Protein AF-A0A5E4QHH5-F1 (afdb_monomer)

Secondary structure (DSSP, 8-state):
--HHHHHHHHHHHHHHHHTTT--HHHHHHHHHHHHHHHTT-HHHHHHHHHHHHHHHHHHHHH---HHHHHHHHHHHHHHHHHHHHHHHHHHHHHHHHHHHHHHHHHTT---------------

Mean predicted aligned error: 12.67 Å

Structure (mmCIF, N/CA/C/O backbone):
data_AF-A0A5E4QHH5-F1
#
_entry.id   AF-A0A5E4QHH5-F1
#
loop_
_atom_site.group_PDB
_atom_site.id
_atom_site.type_symbol
_atom_site.label_atom_id
_atom_site.label_alt_id
_atom_site.label_comp_id
_atom_site.label_asym_id
_atom_site.label_entity_id
_atom_site.label_seq_id
_atom_site.pdbx_PDB_ins_code
_atom_site.Cartn_x
_atom_site.Cartn_y
_atom_site.Cartn_z
_atom_site.occupancy
_atom_site.B_iso_or_equiv
_atom_site.auth_seq_id
_atom_site.auth_comp_id
_atom_site.auth_asym_id
_atom_site.auth_atom_id
_atom_site.pdbx_PDB_model_num
ATOM 1 N N . MET A 1 1 ? 22.382 -4.673 10.393 1.00 43.88 1 MET A N 1
ATOM 2 C CA . MET A 1 1 ? 20.971 -4.981 10.087 1.00 43.88 1 MET A CA 1
ATOM 3 C C . MET A 1 1 ? 20.601 -4.279 8.802 1.00 43.88 1 MET A C 1
ATOM 5 O O . MET A 1 1 ? 20.460 -3.057 8.799 1.00 43.88 1 MET A O 1
ATOM 9 N N . GLU A 1 2 ? 20.521 -5.037 7.715 1.00 34.41 2 GLU A N 1
ATOM 10 C CA . GLU A 1 2 ? 20.138 -4.502 6.411 1.00 34.41 2 GLU A CA 1
ATOM 11 C C . GLU A 1 2 ? 18.664 -4.077 6.409 1.00 34.41 2 GLU A C 1
ATOM 13 O O . GLU A 1 2 ? 17.818 -4.660 7.089 1.00 34.41 2 GLU A O 1
ATOM 18 N N . VAL A 1 3 ? 18.329 -3.074 5.596 1.00 39.06 3 VAL A N 1
ATOM 19 C CA . VAL A 1 3 ? 16.948 -2.602 5.379 1.00 39.06 3 VAL A CA 1
ATOM 20 C C . VAL A 1 3 ? 16.014 -3.759 4.969 1.00 39.06 3 VAL A C 1
ATOM 22 O O . VAL A 1 3 ? 14.843 -3.773 5.342 1.00 39.06 3 VAL A O 1
ATOM 25 N N . SER A 1 4 ? 16.557 -4.783 4.299 1.00 39.00 4 SER A N 1
ATOM 26 C CA . SER A 1 4 ? 15.871 -6.027 3.922 1.00 39.00 4 SER A CA 1
ATOM 27 C C . SER A 1 4 ? 15.407 -6.866 5.126 1.00 39.00 4 SER A C 1
ATOM 29 O O . SER A 1 4 ? 14.318 -7.435 5.103 1.00 39.00 4 SER A O 1
ATOM 31 N N . GLU A 1 5 ? 16.175 -6.905 6.219 1.00 32.34 5 GLU A N 1
ATOM 32 C CA . GLU A 1 5 ? 15.823 -7.670 7.427 1.00 32.34 5 GLU A CA 1
ATOM 33 C C . GLU A 1 5 ? 14.737 -6.973 8.249 1.00 32.34 5 GLU A C 1
ATOM 35 O O . GLU A 1 5 ? 13.860 -7.633 8.801 1.00 32.34 5 GLU A O 1
ATOM 40 N N . ARG A 1 6 ? 14.732 -5.633 8.276 1.00 36.97 6 ARG A N 1
ATOM 41 C CA . ARG A 1 6 ? 13.671 -4.859 8.945 1.00 36.97 6 ARG A CA 1
ATOM 42 C C . ARG A 1 6 ? 12.319 -5.013 8.248 1.00 36.97 6 ARG A C 1
ATOM 44 O O . ARG A 1 6 ? 11.301 -5.073 8.931 1.00 36.97 6 ARG A O 1
ATOM 51 N N . ILE A 1 7 ? 12.312 -5.125 6.917 1.00 41.94 7 ILE A N 1
ATOM 52 C CA . ILE A 1 7 ? 11.098 -5.403 6.133 1.00 41.94 7 ILE A CA 1
ATOM 53 C C . ILE A 1 7 ? 10.600 -6.826 6.413 1.00 41.94 7 ILE A C 1
ATOM 55 O O . ILE A 1 7 ? 9.423 -7.004 6.706 1.00 41.94 7 ILE A O 1
ATOM 59 N N . LYS A 1 8 ? 11.492 -7.825 6.432 1.00 38.16 8 LYS A N 1
ATOM 60 C CA . LYS A 1 8 ? 11.127 -9.217 6.751 1.00 38.16 8 LYS A CA 1
ATOM 61 C C . LYS A 1 8 ? 10.586 -9.378 8.174 1.00 38.16 8 LYS A C 1
ATOM 63 O O . LYS A 1 8 ? 9.608 -10.092 8.367 1.00 38.16 8 LYS A O 1
ATOM 68 N N . CYS A 1 9 ? 11.176 -8.700 9.161 1.00 35.47 9 CYS A N 1
ATOM 69 C CA . CYS A 1 9 ? 10.671 -8.715 10.537 1.00 35.47 9 CYS A CA 1
ATOM 70 C C . CYS A 1 9 ? 9.307 -8.024 10.669 1.00 35.47 9 CYS A C 1
ATOM 72 O O . CYS A 1 9 ? 8.452 -8.526 11.393 1.00 35.47 9 CYS A O 1
ATOM 74 N N . ALA A 1 10 ? 9.072 -6.918 9.954 1.00 42.28 10 ALA A N 1
ATOM 75 C CA . ALA A 1 10 ? 7.763 -6.264 9.925 1.00 42.28 10 ALA A CA 1
ATOM 76 C C . ALA A 1 10 ? 6.700 -7.127 9.219 1.00 42.28 10 ALA A C 1
ATOM 78 O O . ALA A 1 10 ? 5.574 -7.211 9.703 1.00 42.28 10 ALA A O 1
ATOM 79 N N . ASP A 1 11 ? 7.064 -7.822 8.136 1.00 46.56 11 ASP A N 1
ATOM 80 C CA . ASP A 1 11 ? 6.187 -8.764 7.430 1.00 46.56 11 ASP A CA 1
ATOM 81 C C . ASP A 1 11 ? 5.869 -10.010 8.269 1.00 46.56 11 ASP A C 1
ATOM 83 O O . ASP A 1 11 ? 4.736 -10.485 8.247 1.00 46.56 11 ASP A O 1
ATOM 87 N N . LEU A 1 12 ? 6.832 -10.541 9.030 1.00 48.66 12 LEU A N 1
ATOM 88 C CA . LEU A 1 12 ? 6.612 -11.671 9.942 1.00 48.66 12 LEU A CA 1
ATOM 89 C C . LEU A 1 12 ? 5.749 -11.272 11.140 1.00 48.66 12 LEU A C 1
ATOM 91 O O . LEU A 1 12 ? 4.845 -12.015 11.511 1.00 48.66 12 LEU A O 1
ATOM 95 N N . TRP A 1 13 ? 5.973 -10.084 11.704 1.00 49.88 13 TRP A N 1
ATOM 96 C CA . TRP A 1 13 ? 5.139 -9.561 12.784 1.00 49.88 13 TRP A CA 1
ATOM 97 C C . TRP A 1 13 ? 3.709 -9.279 12.306 1.00 49.88 13 TRP A C 1
ATOM 99 O O . TRP A 1 13 ? 2.759 -9.677 12.975 1.00 49.88 13 TRP A O 1
ATOM 109 N N . CYS A 1 14 ? 3.539 -8.724 11.100 1.00 54.00 14 CYS A N 1
ATOM 110 C CA . CYS A 1 14 ? 2.223 -8.583 10.477 1.00 54.00 14 CYS A CA 1
ATOM 111 C C . CYS A 1 14 ? 1.580 -9.952 10.213 1.00 54.00 14 CYS A C 1
ATOM 113 O O . CYS A 1 14 ? 0.462 -10.178 10.653 1.00 54.00 14 CYS A O 1
ATOM 115 N N . ARG A 1 15 ? 2.269 -10.914 9.585 1.00 52.88 15 ARG A N 1
ATOM 116 C CA . ARG A 1 15 ? 1.711 -12.256 9.311 1.00 52.88 15 ARG A CA 1
ATOM 117 C C . ARG A 1 15 ? 1.290 -13.010 10.574 1.00 52.88 15 ARG A C 1
ATOM 119 O O . ARG A 1 15 ? 0.274 -13.697 10.538 1.00 52.88 15 ARG A O 1
ATOM 126 N N . GLN A 1 16 ? 2.043 -12.886 11.667 1.00 47.72 16 GLN A N 1
ATOM 127 C CA . GLN A 1 16 ? 1.771 -13.621 12.904 1.00 47.72 16 GLN A CA 1
ATOM 128 C C . GLN A 1 16 ? 0.666 -12.971 13.758 1.00 47.72 16 GLN A C 1
ATOM 130 O O . GLN A 1 16 ? -0.032 -13.685 14.474 1.00 47.72 16 GLN A O 1
ATOM 135 N N . HIS A 1 17 ? 0.477 -11.647 13.676 1.00 49.41 17 HIS A N 1
ATOM 136 C CA . HIS A 1 17 ? -0.518 -10.915 14.477 1.00 49.41 17 HIS A CA 1
ATOM 137 C C . HIS A 1 17 ? -1.846 -10.648 13.731 1.00 49.41 17 HIS A C 1
ATOM 139 O O . HIS A 1 17 ? -2.876 -10.442 14.368 1.00 49.41 17 HIS A O 1
ATOM 145 N N . TRP A 1 18 ? -1.866 -10.704 12.391 1.00 54.16 18 TRP A N 1
ATOM 146 C CA . TRP A 1 18 ? -3.056 -10.410 11.568 1.00 54.16 18 TRP A CA 1
ATOM 147 C C . TRP A 1 18 ? -4.171 -11.457 11.673 1.00 54.16 18 TRP A C 1
ATOM 149 O O . TRP A 1 18 ? -5.349 -11.113 11.615 1.00 54.16 18 TRP A O 1
ATOM 159 N N . SER A 1 19 ? -3.828 -12.732 11.889 1.00 46.94 19 SER A N 1
ATOM 160 C CA . SER A 1 19 ? -4.825 -13.801 12.080 1.00 46.94 19 SER A CA 1
ATOM 161 C C . SER A 1 19 ? -5.721 -13.587 13.306 1.00 46.94 19 SER A C 1
ATOM 163 O O . SER A 1 19 ? -6.784 -14.192 13.385 1.00 46.94 19 SER A O 1
ATOM 165 N N . LEU A 1 20 ? -5.311 -12.732 14.250 1.00 48.50 20 LEU A N 1
ATOM 166 C CA . LEU A 1 20 ? -6.058 -12.444 15.477 1.00 48.50 20 LEU A CA 1
ATOM 167 C C . LEU A 1 20 ? -6.989 -11.227 15.358 1.00 48.50 20 LEU A C 1
ATOM 169 O O . LEU A 1 20 ? -7.875 -11.079 16.192 1.00 48.50 20 LEU A O 1
ATOM 173 N N . LEU A 1 21 ? -6.818 -10.372 14.340 1.00 52.00 21 LEU A N 1
ATOM 174 C CA . LEU A 1 21 ? -7.569 -9.112 14.198 1.00 52.00 21 LEU A CA 1
ATOM 175 C C . LEU A 1 21 ? -8.640 -9.126 13.103 1.00 52.00 21 LEU A C 1
ATOM 177 O O . LEU A 1 21 ? -9.388 -8.164 12.987 1.00 52.00 21 LEU A O 1
ATOM 181 N N . GLY A 1 22 ? -8.774 -10.224 12.355 1.00 50.47 22 GLY A N 1
ATOM 182 C CA . GLY A 1 22 ? -9.990 -10.495 11.585 1.00 50.47 22 GLY A CA 1
ATOM 183 C C . GLY A 1 22 ? -10.330 -9.481 10.489 1.00 50.47 22 GLY A C 1
ATOM 184 O O . GLY A 1 22 ? -11.506 -9.363 10.164 1.00 50.47 22 GLY A O 1
ATOM 185 N N . ASP A 1 23 ? -9.347 -8.780 9.910 1.00 59.66 23 ASP A N 1
ATOM 186 C CA . ASP A 1 23 ? -9.579 -7.833 8.810 1.00 59.66 23 ASP A CA 1
ATOM 187 C C . ASP A 1 23 ? -9.182 -8.451 7.444 1.00 59.66 23 ASP A C 1
ATOM 189 O O . ASP A 1 23 ? -8.013 -8.388 7.026 1.00 59.66 23 ASP A O 1
ATOM 193 N N . PRO A 1 24 ? -10.110 -9.158 6.762 1.00 64.88 24 PRO A N 1
ATOM 194 C CA . PRO A 1 24 ? -9.834 -9.861 5.510 1.00 64.88 24 PRO A CA 1
ATOM 195 C C . PRO A 1 24 ? -9.545 -8.914 4.342 1.00 64.88 24 PRO A C 1
ATOM 197 O O . PRO A 1 24 ? -8.834 -9.305 3.412 1.00 64.88 24 PRO A O 1
ATOM 200 N N . GLU A 1 25 ? -10.048 -7.679 4.392 1.00 70.00 25 GLU A N 1
ATOM 201 C CA . GLU A 1 25 ? -9.968 -6.730 3.283 1.00 70.00 25 GLU A CA 1
ATOM 202 C C . GLU A 1 25 ? -8.535 -6.210 3.119 1.00 70.00 25 GLU A C 1
ATOM 204 O O . GLU A 1 25 ? -7.944 -6.322 2.044 1.00 70.00 25 GLU A O 1
ATOM 209 N N . ALA A 1 26 ? -7.896 -5.749 4.196 1.00 63.97 26 ALA A N 1
ATOM 210 C CA . ALA A 1 26 ? -6.514 -5.277 4.112 1.00 63.97 26 ALA A CA 1
ATOM 211 C C . ALA A 1 26 ? -5.509 -6.422 3.825 1.00 63.97 26 ALA A C 1
ATOM 213 O O . ALA A 1 26 ? -4.527 -6.217 3.099 1.00 63.97 26 ALA A O 1
ATOM 214 N N . HIS A 1 27 ? -5.806 -7.665 4.234 1.00 69.56 27 HIS A N 1
ATOM 215 C CA . HIS A 1 27 ? -5.039 -8.841 3.800 1.00 69.56 27 HIS A CA 1
ATOM 216 C C . HIS A 1 27 ? -5.201 -9.130 2.295 1.00 69.56 27 HIS A C 1
ATOM 218 O O . HIS A 1 27 ? -4.234 -9.466 1.600 1.00 69.56 27 HIS A O 1
ATOM 224 N N . GLN A 1 28 ? -6.413 -8.976 1.759 1.00 77.00 28 GLN A N 1
ATOM 225 C CA . GLN A 1 28 ? -6.668 -9.100 0.327 1.00 77.00 28 GLN A CA 1
ATOM 226 C C . GLN A 1 28 ? -5.927 -8.020 -0.472 1.00 77.00 28 GLN A C 1
ATOM 228 O O . GLN A 1 28 ? -5.319 -8.347 -1.497 1.00 77.00 28 GLN A O 1
ATOM 233 N N . GLN A 1 29 ? -5.899 -6.774 0.014 1.00 75.19 29 GLN A N 1
ATOM 234 C CA . GLN A 1 29 ? -5.150 -5.686 -0.625 1.00 75.19 29 GLN A CA 1
ATOM 235 C C . GLN A 1 29 ? -3.641 -5.964 -0.662 1.00 75.19 29 GLN A C 1
ATOM 237 O O . GLN A 1 29 ? -3.007 -5.705 -1.684 1.00 75.19 29 GLN A O 1
ATOM 242 N N . HIS A 1 30 ? -3.066 -6.564 0.386 1.00 76.12 30 HIS A N 1
ATOM 243 C CA . HIS A 1 30 ? -1.655 -6.966 0.383 1.00 76.12 30 HIS A CA 1
ATOM 244 C C . HIS A 1 30 ? -1.354 -8.009 -0.707 1.00 76.12 30 HIS A C 1
ATOM 246 O O . HIS A 1 30 ? -0.467 -7.810 -1.537 1.00 76.12 30 HIS A O 1
ATOM 252 N N . ARG A 1 31 ? -2.143 -9.091 -0.787 1.00 81.00 31 ARG A N 1
ATOM 253 C CA . ARG A 1 31 ? -1.962 -10.109 -1.843 1.00 81.00 31 ARG A CA 1
ATOM 254 C C . ARG A 1 31 ? -2.135 -9.527 -3.246 1.00 81.00 31 ARG A C 1
ATOM 256 O O . ARG A 1 31 ? -1.441 -9.927 -4.182 1.00 81.00 31 ARG A O 1
ATOM 263 N N . ARG A 1 32 ? -3.067 -8.585 -3.398 1.00 81.44 32 ARG A N 1
ATOM 264 C CA . ARG A 1 32 ? -3.302 -7.878 -4.658 1.00 81.44 32 ARG A CA 1
ATOM 265 C C . ARG A 1 32 ? -2.105 -7.004 -5.039 1.00 81.44 32 ARG A C 1
ATOM 267 O O . ARG A 1 32 ? -1.681 -7.049 -6.194 1.00 81.44 32 ARG A O 1
ATOM 274 N N . ALA A 1 33 ? -1.519 -6.280 -4.085 1.00 77.56 33 ALA A N 1
ATOM 275 C CA . ALA A 1 33 ? -0.306 -5.494 -4.301 1.00 77.56 33 ALA A CA 1
ATOM 276 C C . ALA A 1 33 ? 0.866 -6.376 -4.768 1.00 77.56 33 ALA A C 1
ATOM 278 O O . ALA A 1 33 ? 1.518 -6.049 -5.760 1.00 77.56 33 ALA A O 1
ATOM 279 N N . ASP A 1 34 ? 1.067 -7.540 -4.146 1.00 79.81 34 ASP A N 1
ATOM 280 C CA . ASP A 1 34 ? 2.093 -8.507 -4.559 1.00 79.81 34 ASP A CA 1
ATOM 281 C C . ASP A 1 34 ? 1.891 -9.006 -5.997 1.00 79.81 34 ASP A C 1
ATOM 283 O O . ASP A 1 34 ? 2.846 -9.114 -6.775 1.00 79.81 34 ASP A O 1
ATOM 287 N N . ALA A 1 35 ? 0.646 -9.295 -6.387 1.00 86.75 35 ALA A N 1
ATOM 288 C CA . ALA A 1 35 ? 0.320 -9.701 -7.752 1.00 86.75 35 ALA A CA 1
ATOM 289 C C . ALA A 1 35 ? 0.601 -8.582 -8.772 1.00 86.75 35 ALA A C 1
ATOM 291 O O . ALA A 1 35 ? 1.086 -8.849 -9.876 1.00 86.75 35 ALA A O 1
ATOM 292 N N . HIS A 1 36 ? 0.341 -7.325 -8.407 1.00 85.50 36 HIS A N 1
ATOM 293 C CA . HIS A 1 36 ? 0.683 -6.169 -9.233 1.00 85.50 36 HIS A CA 1
ATOM 294 C C . HIS A 1 36 ? 2.203 -5.986 -9.361 1.00 85.50 36 HIS A C 1
ATOM 296 O O . HIS A 1 36 ? 2.700 -5.805 -10.475 1.00 85.50 36 HIS A O 1
ATOM 302 N N . LEU A 1 37 ? 2.961 -6.135 -8.270 1.00 83.00 37 LEU A N 1
ATOM 303 C CA . LEU A 1 37 ? 4.425 -6.037 -8.282 1.00 83.00 37 LEU A CA 1
ATOM 304 C C . LEU A 1 37 ? 5.085 -7.083 -9.185 1.00 83.00 37 LEU A C 1
ATOM 306 O O . LEU A 1 37 ? 5.993 -6.739 -9.942 1.00 83.00 37 LEU A O 1
ATOM 310 N N . LYS A 1 38 ? 4.595 -8.331 -9.184 1.00 86.31 38 LYS A N 1
ATOM 311 C CA . LYS A 1 38 ? 5.077 -9.389 -10.098 1.00 86.31 38 LYS A CA 1
ATOM 312 C C . LYS A 1 38 ? 4.925 -9.018 -11.574 1.00 86.31 38 LYS A C 1
ATOM 314 O O . LYS A 1 38 ? 5.727 -9.438 -12.398 1.00 86.31 38 LYS A O 1
ATOM 319 N N . ASN A 1 39 ? 3.930 -8.195 -11.893 1.00 87.31 39 ASN A N 1
ATOM 320 C CA . ASN A 1 39 ? 3.648 -7.719 -13.243 1.00 87.31 39 ASN A CA 1
ATOM 321 C C . ASN A 1 39 ? 4.195 -6.304 -13.510 1.00 87.31 39 ASN A C 1
ATOM 323 O O . ASN A 1 39 ? 3.805 -5.682 -14.494 1.00 87.31 39 ASN A O 1
ATOM 327 N N . SER A 1 40 ? 5.067 -5.771 -12.638 1.00 88.00 40 SER A N 1
ATOM 328 C CA . SER A 1 40 ? 5.610 -4.399 -12.724 1.00 88.00 40 SER A CA 1
ATOM 329 C C . SER A 1 40 ? 4.545 -3.288 -12.754 1.00 88.00 40 SER A C 1
ATOM 331 O O . SER A 1 40 ? 4.801 -2.173 -13.209 1.00 88.00 40 SER A O 1
ATOM 333 N N . LYS A 1 41 ? 3.348 -3.573 -12.231 1.00 92.12 41 LYS A N 1
ATOM 334 C CA . LYS A 1 41 ? 2.224 -2.638 -12.088 1.00 92.12 41 LYS A CA 1
ATOM 335 C C . LYS A 1 41 ? 2.359 -1.846 -10.785 1.00 92.12 41 LYS A C 1
ATOM 337 O O . LYS A 1 41 ? 1.644 -2.076 -9.813 1.00 92.12 41 LYS A O 1
ATOM 342 N N . PHE A 1 42 ? 3.377 -0.988 -10.718 1.00 89.38 42 PHE A N 1
ATOM 343 C CA . PHE A 1 42 ? 3.743 -0.300 -9.474 1.00 89.38 42 PHE A CA 1
ATOM 344 C C . PHE A 1 42 ? 2.661 0.669 -8.982 1.00 89.38 42 PHE A C 1
ATOM 346 O O . PHE A 1 42 ? 2.463 0.781 -7.774 1.00 89.38 42 PHE A O 1
ATOM 353 N N . ASP A 1 43 ? 1.956 1.347 -9.889 1.00 93.00 43 ASP A N 1
ATOM 354 C CA . ASP A 1 43 ? 0.916 2.315 -9.524 1.00 93.00 43 ASP A CA 1
ATOM 355 C C . ASP A 1 43 ? -0.298 1.621 -8.901 1.00 93.00 43 ASP A C 1
ATOM 357 O O . ASP A 1 43 ? -0.771 2.024 -7.840 1.00 93.00 43 ASP A O 1
ATOM 361 N N . GLU A 1 44 ? -0.732 0.503 -9.478 1.00 91.56 44 GLU A N 1
ATOM 362 C CA . GLU A 1 44 ? -1.822 -0.302 -8.934 1.00 91.56 44 GLU A CA 1
ATOM 363 C C . GLU A 1 44 ? -1.448 -0.952 -7.595 1.00 91.56 44 GLU A C 1
ATOM 365 O O . GLU A 1 44 ? -2.282 -1.029 -6.691 1.00 91.56 44 GLU A O 1
ATOM 370 N N . ALA A 1 45 ? -0.188 -1.366 -7.420 1.00 87.94 45 ALA A N 1
ATOM 371 C CA . ALA A 1 45 ? 0.299 -1.856 -6.132 1.00 87.94 45 ALA A CA 1
ATOM 372 C C . ALA A 1 45 ? 0.271 -0.755 -5.054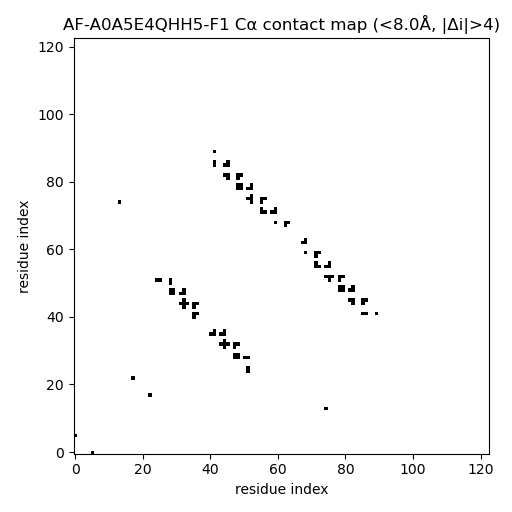 1.00 87.94 45 ALA A C 1
ATOM 374 O O . ALA A 1 45 ? -0.196 -0.996 -3.940 1.00 87.94 45 ALA A O 1
ATOM 375 N N . MET A 1 46 ? 0.706 0.468 -5.384 1.00 94.44 46 MET A N 1
ATOM 376 C CA . MET A 1 46 ? 0.612 1.616 -4.472 1.00 94.44 46 MET A CA 1
ATOM 377 C C . MET A 1 46 ? -0.840 1.952 -4.122 1.00 94.44 46 MET A C 1
ATOM 379 O O . MET A 1 46 ? -1.123 2.244 -2.959 1.00 94.44 46 MET A O 1
ATOM 383 N N . GLN A 1 47 ? -1.762 1.869 -5.088 1.00 93.88 47 GLN A N 1
ATOM 384 C CA . GLN A 1 47 ? -3.186 2.116 -4.853 1.00 93.88 47 GLN A CA 1
ATOM 385 C C . GLN A 1 47 ? -3.783 1.117 -3.853 1.00 93.88 47 GLN A C 1
ATOM 387 O O . GLN A 1 47 ? -4.557 1.516 -2.990 1.00 93.88 47 GLN A O 1
ATOM 392 N N . CYS A 1 48 ? -3.391 -0.161 -3.909 1.00 87.69 48 CYS A N 1
ATOM 393 C CA . CYS A 1 48 ? -3.851 -1.168 -2.945 1.00 87.69 48 CYS A CA 1
ATOM 394 C C . CYS A 1 48 ? -3.453 -0.798 -1.504 1.00 87.69 48 CYS A C 1
ATOM 396 O O . CYS A 1 48 ? -4.282 -0.851 -0.597 1.00 87.69 48 CYS A O 1
ATOM 398 N N . HIS A 1 49 ? -2.202 -0.371 -1.289 1.00 89.62 49 HIS A N 1
ATOM 399 C CA . HIS A 1 49 ? -1.745 0.073 0.032 1.00 89.62 49 HIS A CA 1
ATOM 400 C C . HIS A 1 49 ? -2.390 1.388 0.472 1.00 89.62 49 HIS A C 1
ATOM 402 O O . HIS A 1 49 ? -2.672 1.550 1.654 1.00 89.62 49 HIS A O 1
ATOM 408 N N . HIS A 1 50 ? -2.649 2.309 -0.458 1.00 94.62 50 HIS A N 1
ATOM 409 C CA . HIS A 1 50 ? -3.374 3.536 -0.145 1.00 94.62 50 HIS A CA 1
ATOM 410 C C . HIS A 1 50 ? -4.811 3.246 0.301 1.00 94.62 50 HIS A C 1
ATOM 412 O O . HIS A 1 50 ? -5.199 3.709 1.365 1.00 94.62 50 HIS A O 1
ATOM 418 N N . ASN A 1 51 ? -5.554 2.421 -0.441 1.00 89.06 51 ASN A N 1
ATOM 419 C CA . ASN A 1 51 ? -6.927 2.052 -0.090 1.00 89.06 51 ASN A CA 1
ATOM 420 C C . ASN A 1 51 ? -6.998 1.367 1.284 1.00 89.06 51 ASN A C 1
ATOM 422 O O . ASN A 1 51 ? -7.874 1.678 2.082 1.00 89.06 51 ASN A O 1
ATOM 426 N N . ALA A 1 52 ? -6.055 0.465 1.581 1.00 83.88 52 ALA A N 1
ATOM 427 C CA . ALA A 1 52 ? -5.971 -0.168 2.895 1.00 83.88 52 ALA A CA 1
ATOM 428 C C . ALA A 1 52 ? -5.691 0.851 4.015 1.00 83.88 52 AL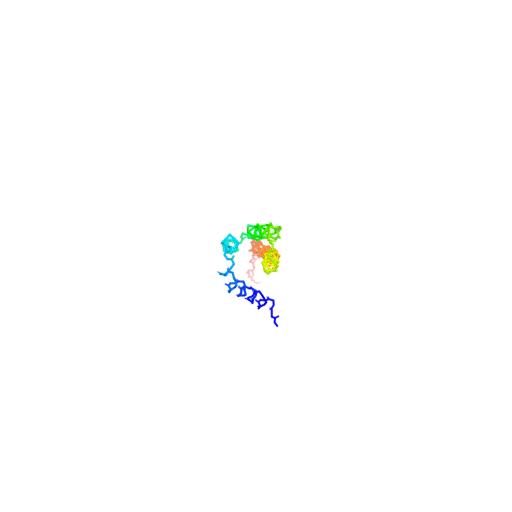A A C 1
ATOM 430 O O . ALA A 1 52 ? -6.283 0.759 5.085 1.00 83.88 52 ALA A O 1
ATOM 431 N N . ALA A 1 53 ? -4.825 1.840 3.769 1.00 92.62 53 ALA A N 1
ATOM 432 C CA . ALA A 1 53 ? -4.565 2.907 4.731 1.00 92.62 53 ALA A CA 1
ATOM 433 C C . ALA A 1 53 ? -5.817 3.767 4.996 1.00 92.62 53 ALA A C 1
ATOM 435 O O . ALA A 1 53 ? -6.107 4.042 6.155 1.00 92.62 53 ALA A O 1
ATOM 436 N N . GLU A 1 54 ? -6.594 4.124 3.969 1.00 91.75 54 GLU A N 1
ATOM 437 C CA . GLU A 1 54 ? -7.841 4.890 4.151 1.00 91.75 54 GLU A CA 1
ATOM 438 C C . GLU A 1 54 ? -8.877 4.118 4.985 1.00 91.75 54 GLU A C 1
ATOM 440 O O . GLU A 1 54 ? -9.455 4.672 5.917 1.00 91.75 54 GLU A O 1
ATOM 445 N N . LEU A 1 55 ? -9.051 2.816 4.725 1.00 84.25 55 LEU A N 1
ATOM 446 C CA . LEU A 1 55 ? -9.949 1.963 5.516 1.00 84.25 55 LEU A CA 1
ATOM 447 C C . LEU A 1 55 ? -9.525 1.894 6.991 1.00 84.25 55 LEU A C 1
ATOM 449 O O . LEU A 1 55 ? -10.356 2.009 7.891 1.00 84.25 55 LEU A O 1
ATOM 453 N N . LEU A 1 56 ? -8.221 1.750 7.245 1.00 84.88 56 LEU A N 1
ATOM 454 C CA . LEU A 1 56 ? -7.676 1.746 8.603 1.00 84.88 56 LEU A CA 1
ATOM 455 C C . LEU A 1 56 ? -7.869 3.107 9.282 1.00 84.88 56 LEU A C 1
ATOM 457 O O . LEU A 1 56 ? -8.197 3.152 10.464 1.00 84.88 56 LEU A O 1
ATOM 461 N N . LEU A 1 57 ? -7.723 4.212 8.547 1.00 90.94 57 LEU A N 1
ATOM 462 C CA . LEU A 1 57 ? -7.956 5.558 9.068 1.00 90.94 57 LEU A CA 1
ATOM 463 C C . LEU A 1 57 ? -9.413 5.757 9.510 1.00 90.94 57 LEU A C 1
ATOM 465 O O . LEU A 1 57 ? -9.659 6.391 10.536 1.00 90.94 57 LEU A O 1
ATOM 469 N N . ASP A 1 58 ? -10.377 5.205 8.776 1.00 85.12 58 ASP A N 1
ATOM 470 C CA . ASP A 1 58 ? -11.784 5.227 9.181 1.00 85.12 58 ASP A CA 1
ATOM 471 C C . ASP A 1 58 ? -12.043 4.338 10.405 1.00 85.12 58 ASP A C 1
ATOM 473 O O . ASP A 1 58 ? -12.704 4.781 11.347 1.00 85.12 58 ASP A O 1
ATOM 477 N N . ALA A 1 59 ? -11.433 3.150 10.470 1.00 79.88 59 ALA A N 1
ATOM 478 C CA . ALA A 1 59 ? -11.522 2.271 11.639 1.00 79.88 59 ALA A CA 1
ATOM 479 C C . ALA A 1 59 ? -10.963 2.922 12.923 1.00 79.88 59 ALA A C 1
ATOM 481 O O . ALA A 1 59 ? -11.516 2.732 14.012 1.00 79.88 59 ALA A O 1
ATOM 482 N N . MET A 1 60 ? -9.910 3.745 12.810 1.00 86.06 60 MET A N 1
ATOM 483 C CA . MET A 1 60 ? -9.366 4.527 13.933 1.00 86.06 60 MET A CA 1
ATOM 484 C C . MET A 1 60 ? -10.378 5.526 14.505 1.00 86.06 60 MET A C 1
ATOM 486 O O . MET A 1 60 ? -10.343 5.795 15.702 1.00 86.06 60 MET A O 1
ATOM 490 N N . LYS A 1 61 ? -11.277 6.080 13.680 1.00 88.69 61 LYS A N 1
ATOM 491 C CA . LYS A 1 61 ? -12.286 7.061 14.124 1.00 88.69 61 LYS A CA 1
ATOM 492 C C . LYS A 1 61 ? -13.443 6.404 14.873 1.00 88.69 61 LYS A C 1
ATOM 494 O O . LYS A 1 61 ? -14.079 7.052 15.698 1.00 88.69 61 LYS A O 1
ATOM 499 N N . THR A 1 62 ? -13.743 5.145 14.560 1.00 82.94 62 THR A N 1
ATOM 500 C CA . THR A 1 62 ? -14.910 4.431 15.096 1.00 82.94 62 THR A CA 1
ATOM 501 C C . THR A 1 62 ? -14.588 3.552 16.300 1.00 82.94 62 THR A C 1
ATOM 503 O O . THR A 1 62 ? -15.496 3.158 17.028 1.00 82.94 62 THR A O 1
ATOM 506 N N . THR A 1 63 ? -13.317 3.203 16.508 1.00 79.38 63 THR A N 1
ATOM 507 C CA . THR A 1 63 ? -12.920 2.336 17.621 1.00 79.38 63 THR A CA 1
ATOM 508 C C . THR A 1 63 ? -12.944 3.075 18.961 1.00 79.38 63 THR A C 1
ATOM 510 O O . THR A 1 63 ? -12.439 4.186 19.090 1.00 79.38 63 THR A O 1
ATOM 513 N N . SER A 1 64 ? -13.503 2.432 19.988 1.00 80.62 64 SER A N 1
ATOM 514 C CA . SER A 1 64 ? -13.489 2.905 21.382 1.00 80.62 64 SER A CA 1
ATOM 515 C C . SER A 1 64 ? -12.434 2.205 22.245 1.00 80.62 64 SER A C 1
ATOM 517 O O . SER A 1 64 ? -12.237 2.565 23.404 1.00 80.62 64 SER A O 1
ATOM 519 N N . SER A 1 65 ? -11.752 1.196 21.696 1.00 81.88 65 SER A N 1
ATOM 520 C CA . S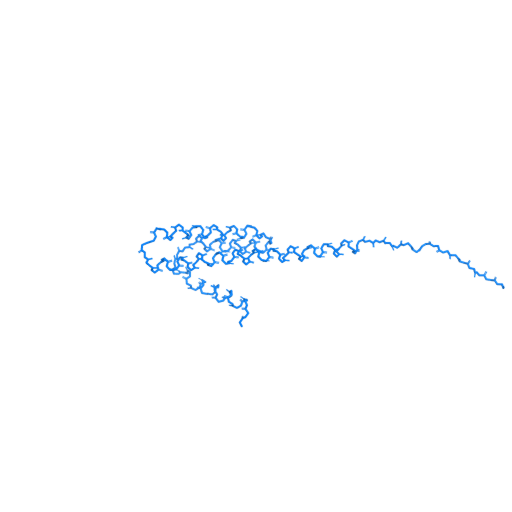ER A 1 65 ? -10.732 0.419 2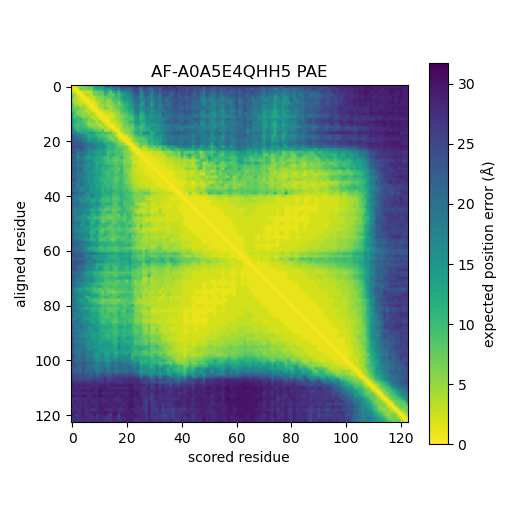2.397 1.00 81.88 65 SER A CA 1
ATOM 521 C C . SER A 1 65 ? -9.343 0.981 22.122 1.00 81.88 65 SER A C 1
ATOM 523 O O . SER A 1 65 ? -8.887 0.989 20.977 1.00 81.88 65 SER A O 1
ATOM 525 N N . THR A 1 66 ? -8.637 1.379 23.183 1.00 83.75 66 THR A N 1
ATOM 526 C CA . THR A 1 66 ? -7.249 1.859 23.106 1.00 83.75 66 THR A CA 1
ATOM 527 C C . THR A 1 66 ? -6.318 0.810 22.498 1.00 83.75 66 THR A C 1
ATOM 529 O O . THR A 1 66 ? -5.534 1.126 21.609 1.00 83.75 66 THR A O 1
ATOM 532 N N . ALA A 1 67 ? -6.455 -0.457 22.899 1.00 76.94 67 ALA A N 1
ATOM 533 C CA . ALA A 1 67 ? -5.635 -1.544 22.361 1.00 76.94 67 ALA A CA 1
ATOM 534 C C . ALA A 1 67 ? -5.890 -1.777 20.860 1.00 76.94 67 ALA A C 1
ATOM 536 O O . ALA A 1 67 ? -4.961 -2.022 20.089 1.00 76.94 67 ALA A O 1
ATOM 537 N N . ALA A 1 68 ? -7.148 -1.661 20.419 1.00 75.56 68 ALA A N 1
ATOM 538 C CA . ALA A 1 68 ? -7.474 -1.745 18.999 1.00 75.56 68 ALA A CA 1
ATOM 539 C C . ALA A 1 68 ? -6.913 -0.541 18.228 1.00 75.56 68 ALA A C 1
ATOM 541 O O . ALA A 1 68 ? -6.344 -0.718 17.155 1.00 75.56 68 ALA A O 1
ATOM 542 N N . LEU A 1 69 ? -7.012 0.669 18.788 1.00 81.75 69 LEU A N 1
ATOM 543 C CA . LEU A 1 69 ? -6.481 1.889 18.180 1.00 81.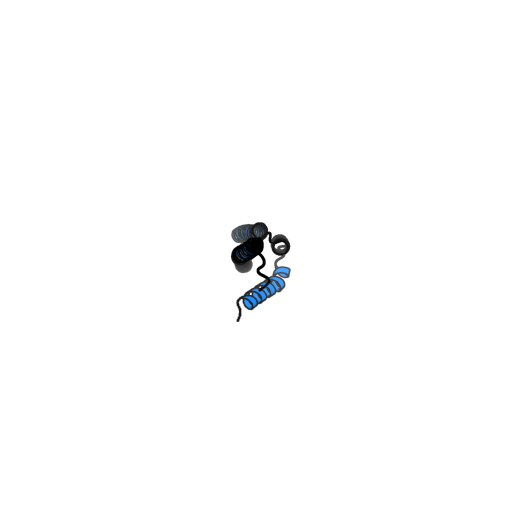75 69 LEU A CA 1
ATOM 544 C C . LEU A 1 69 ? -4.965 1.810 17.947 1.00 81.75 69 LEU A C 1
ATOM 546 O O . LEU A 1 69 ? -4.493 2.156 16.862 1.00 81.75 69 LEU A O 1
ATOM 550 N N . GLU A 1 70 ? -4.203 1.318 18.925 1.00 82.00 70 GLU A N 1
ATOM 551 C CA . GLU A 1 70 ? -2.756 1.105 18.789 1.00 82.00 70 GLU A CA 1
ATOM 552 C C . GLU A 1 70 ? -2.437 0.138 17.642 1.00 82.00 70 GLU A C 1
ATOM 554 O O . GLU A 1 70 ? -1.603 0.434 16.781 1.00 82.00 70 GLU A O 1
ATOM 559 N N . SER A 1 71 ? -3.152 -0.988 17.576 1.00 81.50 71 SER A N 1
ATOM 560 C CA . SER A 1 71 ? -2.964 -1.978 16.516 1.00 81.50 71 SER A CA 1
ATOM 561 C C . SER A 1 71 ? -3.305 -1.434 15.124 1.00 81.50 71 SER A C 1
ATOM 563 O O . SER A 1 71 ? -2.531 -1.605 14.178 1.00 81.50 71 SER A O 1
ATOM 565 N N . ILE A 1 72 ? -4.429 -0.728 14.985 1.00 81.69 72 ILE A N 1
ATOM 566 C CA . ILE A 1 72 ? -4.846 -0.127 13.710 1.00 81.69 72 ILE A CA 1
ATOM 567 C C . ILE A 1 72 ? -3.824 0.936 13.268 1.00 81.69 72 ILE A C 1
ATOM 569 O O . ILE A 1 72 ? -3.447 0.986 12.097 1.00 81.69 72 ILE A O 1
ATOM 573 N N . THR A 1 73 ? -3.286 1.723 14.205 1.00 87.69 73 THR A N 1
ATOM 574 C CA . THR A 1 73 ? -2.249 2.737 13.931 1.00 87.69 73 THR A CA 1
ATOM 575 C C . THR A 1 73 ? -0.970 2.114 13.364 1.00 87.69 73 THR A C 1
ATOM 577 O O . THR A 1 73 ? -0.359 2.644 12.424 1.00 87.69 73 THR A O 1
ATOM 580 N N . LEU A 1 74 ? -0.555 0.971 13.915 1.00 88.44 74 LEU A N 1
ATOM 581 C CA . LEU A 1 74 ? 0.606 0.220 13.440 1.00 88.44 74 LEU A CA 1
ATOM 582 C C . LEU A 1 74 ? 0.385 -0.308 12.018 1.00 88.44 74 LEU A C 1
ATOM 584 O O . LEU A 1 74 ? 1.264 -0.154 11.165 1.00 88.44 74 LEU A O 1
ATOM 588 N N . GLN A 1 75 ? -0.797 -0.862 11.741 1.00 84.06 75 GLN A N 1
ATOM 589 C CA . GLN A 1 75 ? -1.169 -1.350 10.410 1.00 84.06 75 GLN A CA 1
ATOM 590 C C . GLN A 1 75 ? -1.220 -0.210 9.383 1.00 84.06 75 GLN A C 1
ATOM 592 O O . GLN A 1 75 ? -0.640 -0.322 8.302 1.00 84.06 75 GLN A O 1
ATOM 597 N N . HIS A 1 76 ? -1.827 0.926 9.734 1.00 90.94 76 HIS A N 1
ATOM 598 C CA . HIS A 1 76 ? -1.884 2.108 8.873 1.00 90.94 76 HIS A CA 1
ATOM 599 C C . HIS A 1 76 ? -0.469 2.573 8.495 1.00 90.94 76 HIS A C 1
ATOM 601 O O . HIS A 1 76 ? -0.132 2.739 7.320 1.00 90.94 76 HIS A O 1
ATOM 607 N N . SER A 1 77 ? 0.406 2.675 9.498 1.00 92.12 77 SER A N 1
ATOM 608 C CA . SER A 1 77 ? 1.810 3.044 9.307 1.00 92.12 77 SER A CA 1
ATOM 609 C C . SER A 1 77 ? 2.567 2.050 8.420 1.00 92.12 77 SER A C 1
ATOM 611 O O . SER A 1 77 ? 3.429 2.454 7.636 1.00 92.12 77 SER A O 1
ATOM 613 N N . TYR A 1 78 ? 2.265 0.752 8.522 1.00 89.00 78 TYR A N 1
ATOM 614 C CA . TYR A 1 78 ? 2.834 -0.275 7.648 1.00 89.00 78 TYR A CA 1
ATOM 615 C C . TYR A 1 78 ? 2.434 -0.051 6.185 1.00 89.00 78 TYR A C 1
ATOM 617 O O . TYR A 1 78 ? 3.309 -0.017 5.317 1.00 89.00 78 TYR A O 1
ATOM 625 N N . HIS A 1 79 ? 1.146 0.163 5.902 1.00 88.62 79 HIS A N 1
ATOM 626 C CA . HIS A 1 79 ? 0.673 0.375 4.532 1.00 88.62 79 HIS A CA 1
ATOM 627 C C . HIS A 1 79 ? 1.266 1.640 3.895 1.00 88.62 79 HIS A C 1
ATOM 629 O O . HIS A 1 79 ? 1.663 1.598 2.728 1.00 88.62 79 HIS A O 1
ATOM 635 N N . LEU A 1 80 ? 1.427 2.725 4.658 1.00 94.25 80 LEU A N 1
ATOM 636 C CA . LEU A 1 80 ? 2.118 3.925 4.172 1.00 94.25 80 LEU A CA 1
ATOM 637 C C . LEU A 1 80 ? 3.582 3.642 3.810 1.00 94.25 80 LEU A C 1
ATOM 639 O O . LEU A 1 80 ? 4.013 3.956 2.700 1.00 94.25 80 LEU A O 1
ATOM 643 N N . LYS A 1 81 ? 4.324 2.963 4.695 1.00 92.69 81 LYS A N 1
ATOM 644 C CA . LYS A 1 81 ? 5.724 2.589 4.431 1.00 92.69 81 LYS A CA 1
ATOM 645 C C . LYS A 1 81 ? 5.856 1.676 3.213 1.00 92.69 81 LYS A C 1
ATOM 647 O O . LYS A 1 81 ? 6.778 1.850 2.420 1.00 92.69 81 LYS A O 1
ATOM 652 N N . GLN A 1 82 ? 4.942 0.724 3.032 1.00 89.31 82 GLN A N 1
ATOM 653 C CA . GLN A 1 82 ? 4.941 -0.137 1.847 1.00 89.31 82 GLN A CA 1
ATOM 654 C C . GLN A 1 82 ? 4.697 0.658 0.562 1.00 89.31 82 GLN A C 1
ATOM 656 O O . GLN A 1 82 ? 5.400 0.444 -0.426 1.00 89.31 82 GLN A O 1
ATOM 661 N N . LYS A 1 83 ? 3.779 1.633 0.577 1.00 94.25 83 LYS A N 1
ATOM 662 C CA . LYS A 1 83 ? 3.561 2.532 -0.566 1.00 94.25 83 LYS A CA 1
ATOM 663 C C . LYS A 1 83 ? 4.849 3.266 -0.959 1.00 94.25 83 LYS A C 1
ATOM 665 O O . LYS A 1 83 ? 5.208 3.279 -2.137 1.00 94.25 83 LYS A O 1
ATOM 670 N N . ASP A 1 84 ? 5.576 3.806 0.017 1.00 94.38 84 ASP A N 1
ATOM 671 C CA . ASP A 1 84 ? 6.839 4.518 -0.221 1.00 94.38 84 ASP A CA 1
ATOM 672 C C . ASP A 1 84 ? 7.943 3.595 -0.758 1.00 94.38 84 ASP A C 1
ATOM 674 O O . ASP A 1 84 ? 8.672 3.951 -1.690 1.00 94.38 84 ASP A O 1
ATOM 678 N N . LEU A 1 85 ? 8.036 2.371 -0.231 1.00 91.19 85 LEU A N 1
ATOM 679 C CA . LEU A 1 85 ? 8.963 1.355 -0.736 1.00 91.19 85 LEU A CA 1
ATOM 680 C C . LEU A 1 85 ? 8.665 0.992 -2.195 1.00 91.19 85 LEU A C 1
ATOM 682 O O . LEU A 1 85 ? 9.585 0.885 -3.010 1.00 91.19 85 LEU A O 1
ATOM 686 N N . ILE A 1 86 ? 7.390 0.82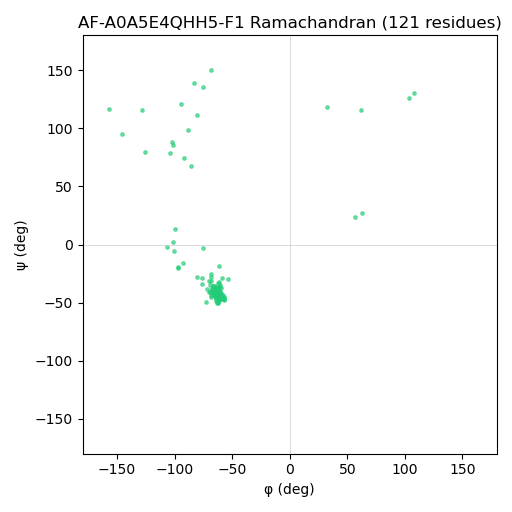5 -2.548 1.00 91.62 86 ILE A N 1
ATOM 687 C CA . ILE A 1 86 ? 6.967 0.531 -3.922 1.00 91.62 86 ILE A CA 1
ATOM 688 C C . ILE A 1 86 ? 7.296 1.702 -4.850 1.00 91.62 86 ILE A C 1
ATOM 690 O O . ILE A 1 86 ? 7.810 1.478 -5.948 1.00 91.62 86 ILE A O 1
ATOM 694 N N . LYS A 1 87 ? 7.078 2.944 -4.404 1.00 94.50 87 LYS A N 1
ATOM 695 C CA . LYS A 1 87 ? 7.467 4.143 -5.154 1.00 94.50 87 LYS A CA 1
ATOM 696 C C . LYS A 1 87 ? 8.968 4.150 -5.454 1.00 94.50 87 LYS A C 1
ATOM 698 O O . LYS A 1 87 ? 9.361 4.323 -6.607 1.00 94.50 87 LYS A O 1
ATOM 703 N N . SER A 1 88 ? 9.805 3.869 -4.454 1.00 93.94 88 SER A N 1
ATOM 704 C CA . SER A 1 88 ? 11.257 3.766 -4.649 1.00 93.94 88 SER A CA 1
ATOM 705 C C . SER A 1 88 ? 11.628 2.658 -5.647 1.00 93.94 88 SER A C 1
ATOM 707 O O . SER A 1 88 ? 12.435 2.878 -6.553 1.00 93.94 88 SER A O 1
ATOM 709 N N . LYS A 1 89 ? 10.982 1.484 -5.560 1.00 89.81 89 LYS A N 1
ATOM 710 C CA . LYS A 1 89 ? 11.172 0.386 -6.527 1.00 89.81 89 LYS A CA 1
ATOM 711 C C . LYS A 1 89 ? 10.784 0.790 -7.953 1.00 89.81 89 LYS A C 1
ATOM 713 O O . LYS A 1 89 ? 11.521 0.469 -8.884 1.00 89.81 89 LYS A O 1
ATOM 718 N N . LYS A 1 90 ? 9.679 1.523 -8.133 1.00 94.69 90 LYS A N 1
ATOM 719 C CA . LYS A 1 90 ? 9.243 2.049 -9.440 1.00 94.69 90 LYS A CA 1
ATOM 720 C C . LYS A 1 90 ? 10.306 2.953 -10.055 1.00 94.69 90 LYS A C 1
ATOM 722 O O . LYS A 1 90 ? 10.627 2.828 -11.239 1.00 94.69 90 LYS A O 1
ATOM 727 N N . GLU A 1 91 ? 10.864 3.860 -9.260 1.00 94.81 91 GLU A N 1
ATOM 728 C CA . GLU A 1 91 ? 11.906 4.777 -9.720 1.00 94.81 91 GLU A CA 1
ATOM 729 C C . GLU A 1 91 ? 13.178 4.030 -10.133 1.00 94.81 91 GLU A C 1
ATOM 731 O O . GLU A 1 91 ? 13.738 4.317 -11.190 1.00 94.81 91 GLU A O 1
ATOM 736 N N . GLN A 1 92 ? 13.625 3.053 -9.337 1.00 92.06 92 GLN A N 1
ATOM 737 C CA . GLN A 1 92 ? 14.780 2.216 -9.679 1.00 92.06 92 GLN A CA 1
ATOM 738 C C . GLN A 1 92 ? 14.538 1.424 -10.968 1.00 92.06 92 GLN A C 1
ATOM 740 O O . GLN A 1 92 ? 15.365 1.468 -11.879 1.00 92.06 92 GLN A O 1
ATOM 745 N N . TYR A 1 93 ? 13.378 0.772 -11.086 1.00 92.44 93 TYR A N 1
ATOM 746 C CA . TYR A 1 93 ? 12.990 0.035 -12.287 1.00 92.44 93 TYR A CA 1
ATOM 747 C C . TYR A 1 93 ? 12.996 0.932 -13.530 1.00 92.44 93 TYR A C 1
ATOM 749 O O . TYR A 1 93 ? 13.556 0.566 -14.560 1.00 92.44 93 TYR A O 1
ATOM 757 N N . THR A 1 94 ? 12.436 2.140 -13.425 1.00 93.00 94 THR A N 1
ATOM 758 C CA . THR A 1 94 ? 12.386 3.104 -14.534 1.00 93.00 94 THR A CA 1
ATOM 759 C C . THR A 1 94 ? 13.787 3.539 -14.969 1.00 93.00 94 THR A C 1
ATOM 761 O O . THR A 1 94 ? 14.062 3.606 -16.168 1.00 93.00 94 THR A O 1
ATOM 764 N N . ARG A 1 95 ? 14.698 3.790 -14.016 1.00 93.88 95 ARG A N 1
ATOM 765 C CA . ARG A 1 95 ? 16.100 4.143 -14.312 1.00 93.88 95 ARG A CA 1
ATOM 766 C C . ARG A 1 95 ? 16.819 3.011 -15.046 1.00 93.88 95 ARG A C 1
ATOM 768 O O . ARG A 1 95 ? 17.438 3.262 -16.077 1.00 93.88 95 ARG A O 1
ATOM 775 N N . VAL A 1 96 ? 16.704 1.780 -14.545 1.00 92.25 96 VAL A N 1
ATOM 776 C CA . VAL A 1 96 ? 17.338 0.599 -15.154 1.00 92.25 96 VAL A CA 1
ATOM 777 C C . VAL A 1 96 ? 16.768 0.332 -16.545 1.00 92.25 96 VAL A C 1
ATOM 779 O O . VAL A 1 96 ? 17.530 0.176 -17.495 1.00 92.25 96 VAL A O 1
ATOM 782 N N . LYS A 1 97 ? 15.439 0.359 -16.698 1.00 91.75 97 LYS A N 1
ATOM 783 C CA . LYS A 1 97 ? 14.771 0.161 -17.989 1.00 91.75 97 LYS A CA 1
ATOM 784 C C . LYS A 1 97 ? 15.249 1.173 -19.033 1.00 91.75 97 LYS A C 1
ATOM 786 O O . LYS A 1 97 ? 15.639 0.771 -20.125 1.00 91.75 97 LYS A O 1
ATOM 791 N N . LYS A 1 98 ? 15.308 2.461 -18.675 1.00 92.81 98 LYS A N 1
ATOM 792 C CA . LYS A 1 98 ? 15.808 3.518 -19.567 1.00 92.81 98 LYS A CA 1
ATOM 793 C C . LYS A 1 98 ? 17.277 3.304 -19.950 1.00 92.81 98 LYS A C 1
ATOM 795 O O . LYS A 1 98 ? 17.640 3.479 -21.108 1.00 92.81 98 LYS A O 1
ATOM 800 N N . ALA A 1 99 ? 18.126 2.902 -19.002 1.00 91.06 99 ALA A N 1
ATOM 801 C CA . ALA A 1 99 ? 19.529 2.603 -19.288 1.00 91.06 99 ALA A CA 1
ATOM 802 C C . ALA A 1 99 ? 19.679 1.424 -20.269 1.00 91.06 99 ALA A C 1
ATOM 804 O O . ALA A 1 99 ? 20.462 1.505 -21.213 1.00 91.06 99 ALA A O 1
ATOM 805 N N . MET A 1 100 ? 18.888 0.362 -20.095 1.00 90.38 100 MET A N 1
ATOM 806 C CA . MET A 1 100 ? 18.879 -0.790 -21.004 1.00 90.38 100 MET A CA 1
ATOM 807 C C . MET A 1 100 ? 18.382 -0.425 -22.409 1.00 90.38 100 MET A C 1
ATOM 809 O O . MET A 1 100 ? 18.945 -0.888 -23.400 1.00 90.38 100 MET A O 1
ATOM 813 N N . GLU A 1 101 ? 17.346 0.412 -22.507 1.00 89.56 101 GLU A N 1
ATOM 814 C CA . GLU A 1 101 ? 16.835 0.917 -23.786 1.00 89.56 101 GLU A CA 1
ATOM 815 C C . GLU A 1 101 ? 17.901 1.738 -24.524 1.00 89.56 101 GLU A C 1
ATOM 817 O O . GLU A 1 101 ? 18.150 1.476 -25.699 1.00 89.56 101 GLU A O 1
ATOM 822 N N . ASN A 1 102 ? 18.600 2.635 -23.821 1.00 86.44 102 ASN A N 1
ATOM 823 C CA . ASN A 1 102 ? 19.688 3.439 -24.387 1.00 86.44 102 ASN A CA 1
ATOM 824 C C . ASN A 1 102 ? 20.857 2.579 -24.906 1.00 86.44 102 ASN A C 1
ATOM 826 O O . ASN A 1 102 ? 21.410 2.852 -25.971 1.00 86.44 102 ASN A O 1
ATOM 830 N N . ILE A 1 103 ? 21.237 1.520 -24.181 1.00 84.44 103 ILE A N 1
ATOM 831 C CA . ILE A 1 103 ? 22.277 0.583 -24.641 1.00 84.44 103 ILE A CA 1
ATOM 832 C C . ILE A 1 103 ? 21.813 -0.131 -25.916 1.00 84.44 103 ILE A C 1
ATOM 834 O O . ILE A 1 103 ? 22.550 -0.193 -26.897 1.00 84.44 103 ILE A O 1
ATOM 838 N N . LYS A 1 104 ? 20.563 -0.609 -25.943 1.00 78.00 104 LYS A N 1
ATOM 839 C CA . LYS A 1 104 ? 19.987 -1.295 -27.109 1.00 78.00 104 LYS A CA 1
ATOM 840 C C . LYS A 1 104 ? 19.908 -0.396 -28.345 1.00 78.00 104 LYS A C 1
ATOM 842 O O . LYS A 1 104 ? 20.028 -0.906 -29.457 1.00 78.00 104 LYS A O 1
ATOM 847 N N . THR A 1 105 ? 19.679 0.908 -28.180 1.00 74.94 105 THR A N 1
ATOM 848 C CA . THR A 1 105 ? 19.695 1.861 -29.300 1.00 74.94 105 THR A CA 1
ATOM 849 C C . THR A 1 105 ? 21.106 2.103 -29.826 1.00 74.94 105 THR A C 1
ATOM 851 O O . THR A 1 105 ? 21.279 2.133 -31.036 1.00 74.94 105 THR A O 1
ATOM 854 N N . LEU A 1 106 ? 22.117 2.178 -28.952 1.00 70.12 106 LEU A N 1
ATOM 855 C CA . LEU A 1 106 ? 23.520 2.339 -29.359 1.00 70.12 106 LEU A CA 1
ATOM 856 C C . LEU A 1 106 ? 24.076 1.092 -30.066 1.00 70.12 106 LEU A C 1
ATOM 858 O O . LEU A 1 106 ? 24.901 1.202 -30.962 1.00 70.12 106 LEU A O 1
ATOM 862 N N . SER A 1 107 ? 23.601 -0.107 -29.714 1.00 62.53 107 SER A N 1
ATOM 863 C CA . SER A 1 107 ? 23.984 -1.351 -30.403 1.00 62.53 107 SER A CA 1
ATOM 864 C C . SER A 1 107 ? 23.329 -1.537 -31.780 1.00 62.53 107 SER A C 1
ATOM 866 O O . SER A 1 107 ? 23.580 -2.548 -32.433 1.00 62.53 107 SER A O 1
ATOM 868 N N . LYS A 1 108 ? 22.449 -0.622 -32.209 1.00 60.62 108 LYS A N 1
ATOM 869 C CA . LYS A 1 108 ? 21.713 -0.711 -33.478 1.00 60.62 108 LYS A CA 1
ATOM 870 C C . LYS A 1 108 ? 22.277 0.158 -34.600 1.00 60.62 108 LYS A C 1
ATOM 872 O O . LYS A 1 108 ? 21.684 0.119 -35.670 1.00 60.62 108 LYS A O 1
ATOM 877 N N . ASP A 1 109 ? 23.381 0.879 -34.400 1.00 48.38 109 ASP A N 1
ATOM 878 C CA . ASP A 1 109 ? 24.082 1.578 -35.486 1.00 48.38 109 ASP A CA 1
ATOM 879 C C . ASP A 1 109 ? 24.986 0.605 -36.267 1.00 48.38 109 ASP A C 1
ATOM 881 O O . ASP A 1 109 ? 26.010 0.170 -35.736 1.00 48.38 109 ASP A O 1
ATOM 885 N N . PRO A 1 110 ? 24.686 0.263 -37.537 1.00 52.59 110 PRO A N 1
ATOM 886 C CA . PRO A 1 110 ? 25.606 -0.440 -38.407 1.00 52.59 110 PRO A CA 1
ATOM 887 C C . PRO A 1 110 ? 26.224 0.588 -39.360 1.00 52.59 110 PRO A C 1
ATOM 889 O O . PRO A 1 110 ? 25.752 0.772 -40.479 1.00 52.59 110 PRO A O 1
ATOM 892 N N . GLN A 1 111 ? 27.297 1.259 -38.944 1.00 51.03 111 GLN A N 1
ATOM 893 C CA . GLN A 1 111 ? 28.235 1.839 -39.908 1.00 51.03 111 GLN A CA 1
ATOM 894 C C . GLN A 1 111 ? 29.343 0.821 -40.187 1.00 51.03 111 GLN A C 1
ATOM 896 O O . GLN A 1 111 ? 30.473 0.954 -39.730 1.00 51.03 111 GLN A O 1
ATOM 901 N N . ILE A 1 112 ? 29.009 -0.215 -40.963 1.00 53.00 112 ILE A N 1
ATOM 902 C CA . ILE A 1 112 ? 30.004 -0.864 -41.818 1.00 53.00 112 ILE A CA 1
ATOM 903 C C . ILE A 1 112 ? 29.982 -0.086 -43.130 1.00 53.00 112 ILE A C 1
ATOM 905 O O . ILE A 1 112 ? 29.113 -0.296 -43.971 1.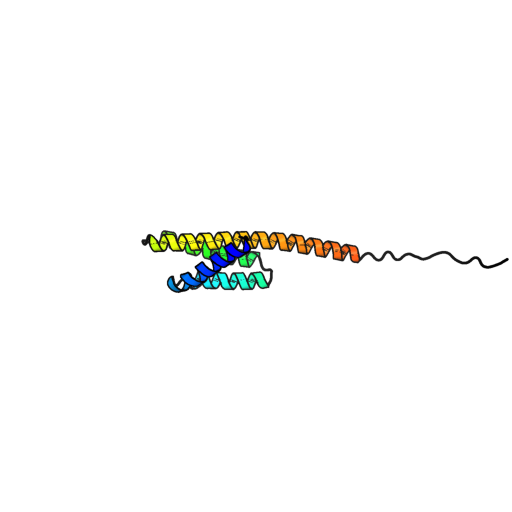00 53.00 112 ILE A O 1
ATOM 909 N N . ASN A 1 113 ? 30.931 0.831 -43.294 1.00 46.94 113 ASN A N 1
ATOM 910 C CA . ASN A 1 113 ? 31.356 1.274 -44.615 1.00 46.94 113 ASN A CA 1
ATOM 911 C C . ASN A 1 113 ? 32.873 1.102 -44.718 1.00 46.94 113 ASN A C 1
ATOM 913 O O . ASN A 1 113 ? 33.638 2.046 -44.551 1.00 46.94 113 ASN A O 1
ATOM 917 N N . THR A 1 114 ? 33.302 -0.133 -44.964 1.00 51.59 114 THR A N 1
ATOM 918 C CA . THR A 1 114 ? 34.626 -0.426 -45.519 1.00 51.59 114 THR A CA 1
ATOM 919 C C . THR A 1 114 ? 34.436 -0.793 -46.986 1.00 51.59 114 THR A C 1
ATOM 921 O O . THR A 1 114 ? 34.408 -1.970 -47.334 1.00 51.59 114 THR A O 1
ATOM 924 N N . GLN A 1 115 ? 34.255 0.216 -47.839 1.00 43.06 115 GLN A N 1
ATOM 925 C CA . GLN A 1 115 ? 34.268 0.052 -49.291 1.00 43.06 115 GLN A CA 1
ATOM 926 C C . GLN A 1 115 ? 35.235 1.075 -49.915 1.00 43.06 115 GLN A C 1
ATOM 928 O O . GLN A 1 115 ? 34.995 2.279 -49.851 1.00 43.06 115 GLN A O 1
ATOM 933 N N . GLY A 1 116 ? 36.298 0.558 -50.546 1.00 40.97 116 GLY A N 1
ATOM 934 C CA . GLY A 1 116 ? 37.255 1.266 -51.415 1.00 40.97 116 GLY A CA 1
ATOM 935 C C . GLY A 1 116 ? 38.635 1.462 -50.764 1.00 40.97 116 GLY A C 1
ATOM 936 O O . GLY A 1 116 ? 38.703 1.944 -49.644 1.00 40.97 116 GLY A O 1
ATOM 937 N N . ILE A 1 117 ? 39.784 1.152 -51.377 1.00 46.78 117 ILE A N 1
ATOM 938 C CA . ILE A 1 117 ? 40.166 1.069 -52.801 1.00 46.78 117 ILE A CA 1
ATOM 939 C C . ILE A 1 117 ? 41.400 0.132 -52.891 1.00 46.78 117 ILE A C 1
ATOM 941 O O . ILE A 1 117 ? 42.344 0.301 -52.128 1.00 46.78 117 ILE A O 1
ATOM 945 N N . ALA A 1 118 ? 41.272 -1.006 -53.582 1.00 47.62 118 ALA A N 1
ATOM 946 C CA . ALA A 1 118 ? 41.910 -1.373 -54.861 1.00 47.62 118 ALA A CA 1
ATOM 947 C C . ALA A 1 118 ? 43.456 -1.442 -54.898 1.00 47.62 118 ALA A C 1
ATOM 949 O O . ALA A 1 118 ? 44.152 -0.444 -54.756 1.00 47.62 118 ALA A O 1
ATOM 950 N N . ASP A 1 119 ? 43.933 -2.666 -55.140 1.00 45.66 119 ASP A N 1
ATOM 951 C CA . ASP A 1 119 ? 44.969 -3.065 -56.102 1.00 45.66 119 ASP A CA 1
ATOM 952 C C . ASP A 1 119 ? 46.127 -2.104 -56.433 1.00 45.66 119 ASP A C 1
ATOM 954 O O . ASP A 1 119 ? 45.961 -1.103 -57.124 1.00 45.66 119 ASP A O 1
ATOM 958 N N . ALA A 1 120 ? 47.347 -2.553 -56.125 1.00 43.91 120 ALA A N 1
ATOM 959 C CA . ALA A 1 120 ? 48.509 -2.336 -56.987 1.00 43.91 120 ALA A CA 1
ATOM 960 C C . ALA A 1 120 ? 49.452 -3.551 -56.902 1.00 43.91 120 ALA A C 1
ATOM 962 O O . ALA A 1 120 ? 50.271 -3.678 -55.994 1.00 43.91 120 ALA A O 1
ATOM 963 N N . HIS A 1 121 ? 49.288 -4.471 -57.854 1.00 44.44 121 HIS A N 1
ATOM 964 C CA . HIS A 1 121 ? 50.286 -5.469 -58.232 1.00 44.44 121 HIS A CA 1
ATOM 965 C C . HIS A 1 121 ? 51.293 -4.846 -59.214 1.00 44.44 121 HIS A C 1
ATOM 967 O O . HIS A 1 121 ? 50.876 -4.221 -60.185 1.00 44.44 121 HIS A O 1
ATOM 973 N N . GLY A 1 122 ? 52.577 -5.173 -59.033 1.00 40.69 122 GLY A N 1
ATOM 974 C CA . GLY A 1 122 ? 53.482 -5.519 -60.136 1.00 40.69 122 GLY A CA 1
ATOM 975 C C . GLY A 1 122 ? 54.510 -4.475 -60.588 1.00 40.69 122 GLY A C 1
ATOM 976 O O . GLY A 1 122 ? 54.140 -3.389 -61.023 1.00 40.69 122 GLY A O 1
ATOM 977 N N . GLY A 1 123 ? 55.781 -4.901 -60.615 1.00 33.81 123 GLY A N 1
ATOM 978 C CA . GLY A 1 123 ? 56.814 -4.385 -61.524 1.00 33.81 123 GLY A CA 1
ATOM 9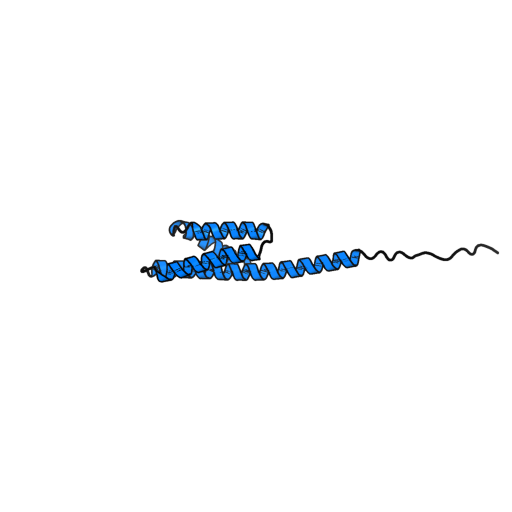79 C C . GLY A 1 123 ? 58.054 -3.842 -60.850 1.00 33.81 123 GLY A C 1
ATOM 980 O O . GLY A 1 123 ? 58.162 -2.601 -60.807 1.00 33.81 123 GLY A O 1
#

Radius of gyration: 26.32 Å; Cα contacts (8 Å, |Δi|>4): 61; chains: 1; bounding box: 72×21×85 Å

Solvent-accessible surface area (backbone atoms only — not comparable to full-atom values): 7087 Å² total; per-residue (Å²): 133,57,75,70,54,58,50,50,52,51,50,50,52,47,65,71,53,48,80,79,67,75,59,65,64,54,54,49,30,50,57,49,20,54,58,24,50,78,68,70,34,44,67,64,20,32,47,29,26,48,55,39,26,55,55,33,55,54,51,56,74,71,55,88,46,68,72,56,40,55,53,40,52,52,52,29,53,48,26,52,52,50,29,53,53,43,52,52,49,46,54,51,50,52,52,53,52,52,53,53,51,54,51,55,56,65,74,65,69,82,84,82,80,91,78,86,82,84,89,86,83,89,135

Foldseek 3Di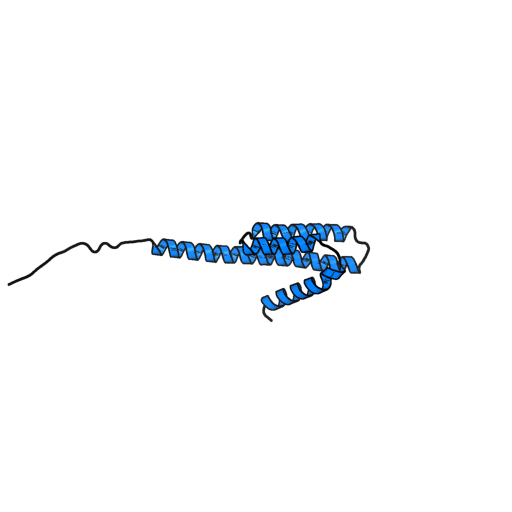:
DDPVVVLVVLVVVCVVCVVVVPDVQLVVLQVVLVVCVVVLVLVSSLVSLVVSLVVLVVVLVPDPDPVVNVVSVSSSVVSVVVSVVSVVVNVVVVVVVVVVVVVVVVVPDDPPDPDDDDDDDDD

Sequence (123 aa):
MEVSERIKCADLWCRQHWSLLGDPEAHQQHRRADAHLKNSKFDEAMQCHHNAAELLLDAMKTTSSTAALESITLQHSYHLKQKDLIKSKKEQYTRVKKAMENIKTLSKDPQINTQGIADAHGG

pLDDT: mean 73.17, std 19.9, range [32.34, 94.81]

InterPro domains:
  IPR033393 Nuclear receptor-binding factor 2, MIT domain [PF17169] (26-98)
  IPR039679 Nuclear receptor-binding factor 2 [PTHR14964] (25-114)

Nearest PDB structures (foldseek):
  4zey-assembly1_A  TM=9.217E-01  e=8.000E-05  Homo sapiens
  2crb-assembly1_A  TM=7.970E-01  e=1.868E-04  Mus musculus
  4a5x-assembly1_A  TM=8.212E-01  e=1.379E-02  Homo sapiens
  1wfd-assembly1_A  TM=7.660E-01  e=3.219E-02  Mus musculus
  5fvl-assembly2_B  TM=7.965E-01  e=5.900E-02  Saccharomyces cerevisiae

Organism: NCBI:txid189913